Protein AF-A0ABD2HX78-F1 (afdb_monomer_lite)

Structure (mmCIF, N/CA/C/O backbone):
data_AF-A0ABD2HX78-F1
#
_entry.id   AF-A0ABD2HX78-F1
#
loop_
_atom_site.group_PDB
_atom_site.id
_atom_site.t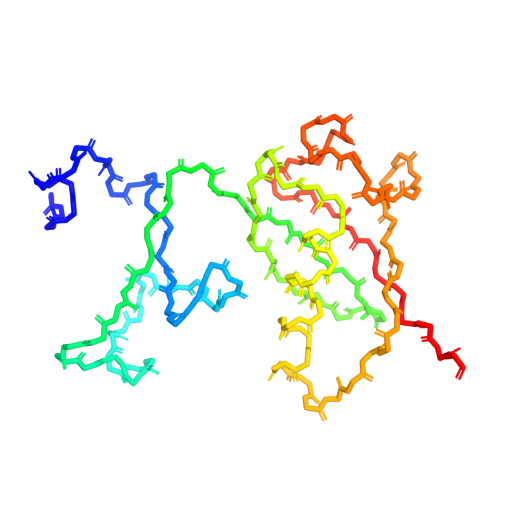ype_symbol
_atom_site.label_atom_id
_atom_site.label_alt_id
_atom_site.label_comp_id
_atom_site.label_asym_id
_atom_site.label_entity_id
_atom_site.label_seq_id
_atom_site.pdbx_PDB_ins_code
_atom_site.Cartn_x
_atom_site.Cartn_y
_atom_site.Cartn_z
_atom_site.occupancy
_atom_site.B_iso_or_equiv
_atom_site.auth_seq_id
_atom_site.auth_comp_id
_atom_site.auth_asym_id
_atom_site.auth_atom_id
_atom_site.pdbx_PDB_model_num
ATOM 1 N N . MET A 1 1 ? -21.894 -8.390 11.582 1.00 61.44 1 MET A N 1
ATOM 2 C CA . MET A 1 1 ? -21.147 -7.542 12.528 1.00 61.44 1 MET A CA 1
ATOM 3 C C . MET A 1 1 ? -19.885 -8.286 12.934 1.00 61.44 1 MET A C 1
ATOM 5 O O . MET A 1 1 ? -19.989 -9.446 13.327 1.00 61.44 1 MET A O 1
ATOM 9 N N . SER A 1 2 ? -18.708 -7.688 12.736 1.00 84.75 2 SER A N 1
ATOM 10 C CA . SER A 1 2 ? -17.423 -8.313 13.093 1.00 84.75 2 SER A CA 1
ATOM 11 C C . SER A 1 2 ? -17.051 -8.060 14.561 1.00 84.75 2 SER A C 1
ATOM 13 O O . SER A 1 2 ? -17.532 -7.113 15.176 1.00 84.75 2 SER A O 1
ATOM 15 N N . LYS A 1 3 ? -16.144 -8.874 15.125 1.00 89.25 3 LYS A N 1
ATOM 16 C CA . LYS A 1 3 ? -15.625 -8.680 16.499 1.00 89.25 3 LYS A CA 1
ATOM 17 C C . LYS A 1 3 ? -14.883 -7.349 16.679 1.00 89.25 3 LYS A C 1
ATOM 19 O O . LYS A 1 3 ? -14.772 -6.845 17.791 1.00 89.25 3 LYS A O 1
ATOM 24 N N . ILE A 1 4 ? -14.321 -6.818 15.594 1.00 89.31 4 ILE A N 1
ATOM 25 C CA . ILE A 1 4 ? -13.631 -5.526 15.587 1.00 89.31 4 ILE A CA 1
ATOM 26 C C . ILE A 1 4 ? -14.664 -4.400 15.588 1.00 89.31 4 ILE A C 1
ATOM 28 O O . ILE A 1 4 ? -14.538 -3.474 16.379 1.00 89.31 4 ILE A O 1
ATOM 32 N N . GLU A 1 5 ? -15.715 -4.515 14.777 1.00 90.56 5 GLU A N 1
ATOM 33 C CA . GLU A 1 5 ? -16.817 -3.549 14.727 1.00 90.56 5 GLU A CA 1
ATOM 34 C C . GLU A 1 5 ? -17.537 -3.441 16.078 1.00 90.56 5 GLU A C 1
ATOM 36 O O . GLU A 1 5 ? -17.744 -2.339 16.572 1.00 90.56 5 GLU A O 1
ATOM 41 N N . GLU A 1 6 ? -17.800 -4.570 16.742 1.00 91.31 6 GLU A N 1
ATOM 42 C CA . GLU A 1 6 ? -18.372 -4.599 18.097 1.00 91.31 6 GLU A CA 1
ATOM 43 C C . GLU A 1 6 ? -17.490 -3.875 19.130 1.00 91.31 6 GLU A C 1
ATOM 45 O O . GLU A 1 6 ? -17.993 -3.211 20.034 1.00 91.31 6 GLU A O 1
ATOM 50 N N . LYS A 1 7 ? -16.164 -3.994 19.003 1.00 91.12 7 LYS A N 1
ATOM 51 C CA . LYS A 1 7 ? -15.213 -3.485 19.998 1.00 91.12 7 LYS A CA 1
ATOM 52 C C . LYS A 1 7 ? -14.765 -2.045 19.751 1.00 91.12 7 LYS A C 1
ATOM 54 O O . LYS A 1 7 ? -14.470 -1.333 20.707 1.00 91.12 7 LYS A O 1
ATOM 59 N N . PHE A 1 8 ? -14.659 -1.641 18.490 1.00 86.56 8 PHE A N 1
ATOM 60 C CA . PHE A 1 8 ? -14.039 -0.379 18.081 1.00 86.56 8 PHE A CA 1
ATOM 61 C C . PHE A 1 8 ? -14.969 0.520 17.260 1.00 86.56 8 PHE A C 1
ATOM 63 O O . PHE A 1 8 ? -14.605 1.659 16.994 1.00 86.56 8 PHE A O 1
ATOM 70 N N . GLY A 1 9 ? -16.146 0.039 16.846 1.00 86.44 9 GLY A N 1
ATOM 71 C CA . GLY A 1 9 ? -17.106 0.822 16.060 1.00 86.44 9 GLY A CA 1
ATOM 72 C C . GLY A 1 9 ? -16.681 1.105 14.615 1.00 86.44 9 GLY A C 1
ATOM 73 O O . GLY A 1 9 ? -17.340 1.885 13.940 1.00 86.44 9 GLY A O 1
ATOM 74 N N . ILE A 1 10 ? -15.595 0.491 14.135 1.00 83.69 10 ILE A N 1
ATOM 75 C CA . ILE A 1 10 ? -15.143 0.598 12.741 1.00 83.69 10 ILE A CA 1
ATOM 76 C C . ILE A 1 10 ? -15.946 -0.410 11.926 1.00 83.69 10 ILE A C 1
ATOM 78 O O . ILE A 1 10 ? -15.908 -1.603 12.242 1.00 83.69 10 ILE A O 1
ATOM 82 N N . SER A 1 11 ? -16.662 0.030 10.892 1.00 85.31 11 SER A N 1
ATOM 83 C CA . SER A 1 11 ? -17.459 -0.891 10.079 1.00 85.31 11 SER A CA 1
ATOM 84 C C . SER A 1 11 ? -16.560 -1.923 9.393 1.00 85.31 11 SER A C 1
ATOM 86 O O . SER A 1 11 ? -15.405 -1.650 9.070 1.00 85.31 11 SER A O 1
ATOM 88 N N . SER A 1 12 ? -17.069 -3.133 9.162 1.00 85.06 12 SER A N 1
ATOM 89 C CA . SER A 1 12 ? -16.265 -4.197 8.539 1.00 85.06 12 SER A CA 1
ATOM 90 C C . SER A 1 12 ? -15.770 -3.839 7.123 1.00 85.06 12 SER A C 1
ATOM 92 O O . SER A 1 12 ? -14.789 -4.414 6.664 1.00 85.06 12 SER A O 1
ATOM 94 N N . GLU A 1 13 ? -16.421 -2.886 6.448 1.00 82.38 13 GLU A N 1
ATOM 95 C CA . GLU A 1 13 ? -16.057 -2.391 5.111 1.00 82.38 13 GLU A CA 1
ATOM 96 C C . GLU A 1 13 ? -14.905 -1.377 5.134 1.00 82.38 13 GLU A C 1
ATOM 98 O O . GLU A 1 13 ? -14.180 -1.244 4.152 1.00 82.38 13 GLU A O 1
ATOM 103 N N . GLU A 1 14 ? -14.714 -0.685 6.258 1.00 81.75 14 GLU A N 1
ATOM 104 C CA . GLU A 1 14 ? -13.637 0.290 6.448 1.00 81.75 14 GLU A CA 1
ATOM 105 C C . GLU A 1 14 ? -12.359 -0.367 6.987 1.00 81.75 14 GLU A C 1
ATOM 107 O O . GLU A 1 14 ? -11.302 0.249 6.987 1.00 81.75 14 GLU A O 1
ATOM 112 N N . GLN A 1 15 ? -12.418 -1.622 7.438 1.00 86.81 15 GLN A N 1
ATOM 113 C CA . GLN A 1 15 ? -11.289 -2.297 8.077 1.00 86.81 15 GLN A CA 1
ATOM 114 C C . GLN A 1 15 ? -10.277 -2.848 7.064 1.00 86.81 15 GLN A C 1
ATOM 116 O O . GLN A 1 15 ? -10.583 -3.733 6.266 1.00 86.81 15 GLN A O 1
ATOM 121 N N . THR A 1 16 ? -9.020 -2.435 7.204 1.00 85.88 16 THR A N 1
ATOM 122 C CA . THR A 1 16 ? -7.860 -3.092 6.585 1.00 85.88 16 THR A CA 1
ATOM 123 C C . THR A 1 16 ? -7.045 -3.802 7.664 1.00 85.88 16 THR A C 1
ATOM 125 O O . THR A 1 16 ? -6.624 -3.168 8.631 1.00 85.88 16 THR A O 1
ATOM 128 N N . LEU A 1 17 ? -6.832 -5.119 7.523 1.00 87.25 17 LEU A N 1
ATOM 129 C CA . LEU A 1 17 ? -6.131 -5.950 8.514 1.00 87.25 17 LEU A CA 1
ATOM 130 C C . LEU A 1 17 ? -4.744 -6.380 8.024 1.00 87.25 17 LEU A C 1
ATOM 132 O O . LEU A 1 17 ? -4.616 -6.807 6.880 1.00 87.25 17 LEU A O 1
ATOM 136 N N . ARG A 1 18 ? -3.720 -6.327 8.888 1.00 83.56 18 ARG A N 1
ATOM 137 C CA . ARG A 1 18 ? -2.325 -6.709 8.569 1.00 83.56 18 ARG A CA 1
ATOM 138 C C . ARG A 1 18 ? -1.656 -7.504 9.686 1.00 83.56 18 ARG A C 1
ATOM 140 O O . ARG A 1 18 ? -1.912 -7.269 10.866 1.00 83.56 18 ARG A O 1
ATOM 147 N N . GLN A 1 19 ? -0.750 -8.404 9.316 1.00 79.94 19 GLN A N 1
ATOM 148 C CA . GLN A 1 19 ? 0.037 -9.218 10.252 1.00 79.94 19 GLN A CA 1
ATOM 149 C C . GLN A 1 19 ? 1.392 -8.566 10.575 1.00 79.94 19 GLN A C 1
ATOM 151 O O . GLN A 1 19 ? 2.019 -8.009 9.695 1.00 79.94 19 GLN A O 1
ATOM 156 N N . ASN A 1 20 ? 1.914 -8.700 11.795 1.00 63.50 20 ASN A N 1
ATOM 157 C CA . ASN A 1 20 ? 3.306 -8.385 12.185 1.00 63.50 20 ASN A CA 1
ATOM 158 C C . ASN A 1 20 ? 3.772 -6.910 12.149 1.00 63.50 20 ASN A C 1
ATOM 160 O O . ASN A 1 20 ? 4.531 -6.545 13.043 1.00 63.50 20 ASN A O 1
ATOM 164 N N . ASN A 1 21 ? 3.352 -6.051 11.209 1.00 61.97 21 ASN A N 1
ATOM 165 C CA . ASN A 1 21 ? 3.605 -4.596 11.221 1.00 61.97 21 ASN A CA 1
ATOM 166 C C . ASN A 1 21 ? 2.663 -3.843 10.232 1.00 61.97 21 ASN A C 1
ATOM 168 O O . ASN A 1 21 ? 2.040 -4.482 9.379 1.00 61.97 21 ASN A O 1
ATOM 172 N N . PRO A 1 22 ? 2.551 -2.496 10.287 1.00 54.91 22 PRO A N 1
ATOM 173 C CA . PRO A 1 22 ? 1.757 -1.704 9.326 1.00 54.91 22 PRO A CA 1
ATOM 174 C C . PRO A 1 22 ? 2.251 -1.749 7.863 1.00 54.91 22 PRO A C 1
ATOM 176 O O . PRO A 1 22 ? 1.586 -1.233 6.966 1.00 54.91 22 PRO A O 1
ATOM 179 N N . TYR A 1 23 ? 3.400 -2.369 7.597 1.00 55.12 23 TYR A N 1
ATOM 180 C CA . TYR A 1 23 ? 4.007 -2.517 6.269 1.00 55.12 23 TYR A CA 1
ATOM 181 C C . TYR A 1 23 ? 3.791 -3.908 5.656 1.00 55.12 23 TYR A C 1
ATOM 183 O O . TYR A 1 23 ? 4.212 -4.164 4.531 1.00 55.12 23 TYR A O 1
ATOM 191 N N . ALA A 1 24 ? 3.123 -4.805 6.377 1.00 66.38 24 ALA A N 1
ATOM 192 C CA . ALA A 1 24 ? 2.957 -6.191 5.990 1.00 66.38 24 ALA A CA 1
ATOM 193 C C . ALA A 1 24 ? 1.744 -6.429 5.087 1.00 66.38 24 ALA A C 1
ATOM 195 O O . ALA A 1 24 ? 0.914 -5.547 4.849 1.00 66.38 24 ALA A O 1
ATOM 196 N N . ILE A 1 25 ? 1.640 -7.670 4.612 1.00 69.31 25 ILE A N 1
ATOM 197 C CA . ILE A 1 25 ? 0.571 -8.160 3.745 1.00 69.31 25 ILE A CA 1
ATOM 198 C C . ILE A 1 25 ? -0.793 -7.886 4.386 1.00 69.31 25 ILE A C 1
ATOM 200 O O . ILE A 1 25 ? -1.050 -8.263 5.532 1.00 69.31 25 ILE A O 1
ATOM 204 N N . VAL A 1 26 ? -1.671 -7.245 3.614 1.00 79.12 26 VAL A N 1
ATOM 205 C CA . VAL A 1 26 ? -3.081 -7.115 3.977 1.00 79.12 26 VAL A CA 1
ATOM 206 C C . VAL A 1 26 ? -3.749 -8.479 3.880 1.00 79.12 26 VAL A C 1
ATOM 208 O O . VAL A 1 26 ? -3.618 -9.181 2.874 1.00 79.12 26 VAL A O 1
ATOM 211 N N . LEU A 1 27 ? -4.463 -8.848 4.937 1.00 85.69 27 LEU A N 1
ATOM 212 C CA . LEU A 1 27 ? -5.193 -10.102 5.017 1.00 85.69 27 LE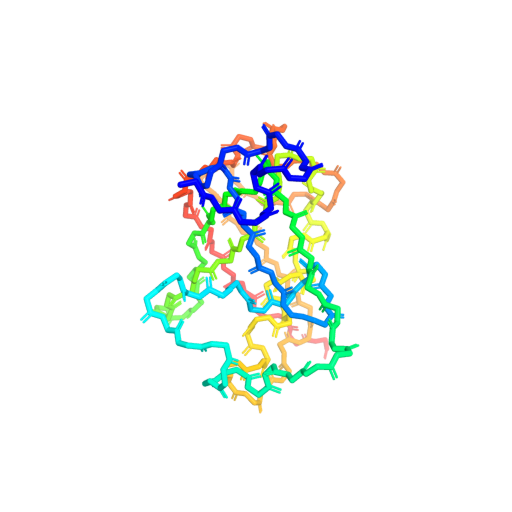U A CA 1
ATOM 213 C C . LEU A 1 27 ? -6.374 -10.061 4.046 1.00 85.69 27 LEU A C 1
ATOM 215 O O . LEU A 1 27 ? -7.198 -9.148 4.085 1.00 85.69 27 LEU A O 1
ATOM 219 N N . ASP A 1 28 ? -6.456 -11.058 3.168 1.00 83.50 28 ASP A N 1
ATOM 220 C CA . ASP A 1 28 ? -7.582 -11.223 2.256 1.00 83.50 28 ASP A CA 1
ATOM 221 C C . ASP A 1 28 ? -8.781 -11.720 3.072 1.00 83.50 28 ASP A C 1
ATOM 223 O O . ASP A 1 28 ? -8.691 -12.800 3.666 1.00 83.50 28 ASP A O 1
ATOM 227 N N . PRO A 1 29 ? -9.916 -10.997 3.088 1.00 84.94 29 PRO A N 1
ATOM 228 C CA . PRO A 1 29 ? -11.101 -11.407 3.841 1.00 84.94 29 PRO A CA 1
ATOM 229 C C . PRO A 1 29 ? -11.691 -12.746 3.368 1.00 84.94 29 PRO A C 1
ATOM 231 O O . PRO A 1 29 ? -12.543 -13.314 4.048 1.00 84.94 29 PRO A O 1
ATOM 234 N N . ARG A 1 30 ? -11.264 -13.262 2.205 1.00 86.88 30 ARG A N 1
ATOM 235 C CA . ARG A 1 30 ? -11.672 -14.571 1.672 1.00 86.88 30 ARG A CA 1
ATOM 236 C C . ARG A 1 30 ? -10.776 -15.727 2.118 1.00 86.88 30 ARG A C 1
ATOM 238 O O . ARG A 1 30 ? -11.137 -16.879 1.881 1.00 86.88 30 ARG A O 1
ATOM 245 N N . LYS A 1 31 ? -9.622 -15.443 2.722 1.00 88.38 31 LYS A N 1
ATOM 246 C CA . LYS A 1 31 ? -8.692 -16.456 3.231 1.00 88.38 31 LYS A CA 1
ATOM 247 C C . LYS A 1 31 ? -8.859 -16.646 4.729 1.00 88.38 31 LYS A C 1
ATOM 249 O O . LYS A 1 31 ? -9.374 -15.781 5.437 1.00 88.38 31 LYS A O 1
ATOM 254 N N . ARG A 1 32 ? -8.435 -17.807 5.216 1.00 89.38 32 ARG A N 1
ATOM 255 C CA . ARG A 1 32 ? -8.464 -18.107 6.644 1.00 89.38 32 ARG A CA 1
ATOM 256 C C . ARG A 1 32 ? -7.234 -17.513 7.326 1.00 89.38 32 ARG A C 1
ATOM 258 O O . ARG A 1 32 ? -6.191 -17.345 6.703 1.00 89.38 32 ARG A O 1
ATOM 265 N N . MET A 1 33 ? -7.341 -17.220 8.620 1.00 87.19 33 MET A N 1
ATOM 266 C CA . MET A 1 33 ? -6.221 -16.688 9.410 1.00 87.19 33 MET A CA 1
ATOM 267 C C . MET A 1 33 ? -5.038 -17.674 9.441 1.00 87.19 33 MET A C 1
ATOM 269 O O . MET A 1 33 ? -3.878 -17.267 9.402 1.00 87.19 33 MET A O 1
ATOM 273 N N . GLU A 1 34 ? -5.330 -18.975 9.445 1.00 88.38 34 GLU A N 1
ATOM 274 C CA . GLU A 1 34 ? -4.344 -20.056 9.434 1.00 88.38 34 GLU A CA 1
ATOM 275 C C . GLU A 1 34 ? -3.521 -20.099 8.139 1.00 88.38 34 GLU A C 1
ATOM 277 O O . GLU A 1 34 ? -2.349 -20.468 8.189 1.00 88.38 34 GLU A O 1
ATOM 282 N N . ASP A 1 35 ? -4.083 -19.654 7.007 1.00 85.94 35 ASP A N 1
ATOM 283 C CA . ASP A 1 35 ? -3.370 -19.573 5.719 1.00 85.94 35 ASP A CA 1
ATOM 284 C C . ASP A 1 35 ? -2.221 -18.548 5.765 1.00 85.94 35 ASP A C 1
ATOM 286 O O . ASP A 1 35 ? -1.301 -18.593 4.951 1.00 85.94 35 ASP A O 1
ATOM 290 N N . TYR A 1 36 ? -2.268 -17.635 6.739 1.00 82.44 36 TYR A N 1
ATOM 291 C CA . TYR A 1 36 ? -1.230 -16.651 7.045 1.00 82.44 36 TYR A CA 1
ATOM 292 C C . TYR A 1 36 ? -0.367 -17.055 8.254 1.00 82.44 36 TYR A C 1
ATOM 294 O O . TYR A 1 36 ? 0.437 -16.266 8.750 1.00 82.44 36 TYR A O 1
ATOM 302 N N . GLY A 1 37 ? -0.551 -18.268 8.788 1.00 86.62 37 GLY A N 1
ATOM 303 C CA . GLY A 1 37 ? 0.136 -18.726 9.996 1.00 86.62 37 GLY A CA 1
ATOM 304 C C . GLY A 1 37 ? -0.256 -17.957 11.263 1.00 86.62 37 GLY A C 1
ATOM 305 O O . GLY A 1 37 ? 0.473 -17.997 12.254 1.00 86.62 37 GLY A O 1
ATOM 306 N N . ILE A 1 38 ? -1.390 -17.246 11.259 1.00 87.06 38 ILE A N 1
ATOM 307 C CA . ILE A 1 38 ? -1.852 -16.474 12.415 1.00 87.06 38 ILE A CA 1
ATOM 308 C C . ILE A 1 38 ? -2.416 -17.436 13.461 1.00 87.06 38 ILE A C 1
ATOM 310 O O . ILE A 1 38 ? -3.349 -18.197 13.211 1.00 87.06 38 ILE A O 1
ATOM 314 N N . GLN A 1 39 ? -1.860 -17.365 14.667 1.00 89.38 39 GLN A N 1
ATOM 315 C CA . GLN A 1 39 ? -2.246 -18.188 15.815 1.00 89.38 39 GLN A CA 1
ATOM 316 C C . GLN A 1 39 ? -2.560 -17.321 17.037 1.00 89.38 39 GLN A C 1
ATOM 318 O O . GLN A 1 39 ? -2.241 -16.130 17.075 1.00 89.38 39 GLN A O 1
ATOM 323 N N . LYS A 1 40 ? -3.151 -17.925 18.075 1.00 90.06 40 LYS A N 1
ATOM 324 C CA . LYS A 1 40 ? -3.425 -17.251 19.353 1.00 90.06 40 LYS A CA 1
ATOM 325 C C . LYS A 1 40 ? -2.166 -16.542 19.875 1.00 90.06 40 LYS A C 1
ATOM 327 O O . LYS A 1 40 ? -1.115 -17.158 19.991 1.00 90.06 40 LYS A O 1
ATOM 332 N N . GLY A 1 41 ? -2.307 -15.263 20.222 1.00 87.19 41 GLY A N 1
ATOM 333 C CA . GLY A 1 41 ? -1.210 -14.420 20.710 1.00 87.19 41 GLY A CA 1
ATOM 334 C C . GLY A 1 41 ? -0.553 -13.542 19.641 1.00 87.19 41 GLY A C 1
ATOM 335 O O . GLY A 1 41 ? 0.197 -12.645 20.005 1.00 87.19 41 GLY A O 1
ATOM 336 N N . HIS A 1 42 ? -0.861 -13.737 18.353 1.00 85.62 42 HIS A N 1
ATOM 337 C CA . HIS A 1 42 ? -0.410 -12.823 17.302 1.00 85.62 42 HIS A CA 1
ATOM 338 C C . HIS A 1 42 ? -1.121 -11.467 17.369 1.00 85.62 42 HIS A C 1
ATOM 340 O O . HIS A 1 42 ? -2.319 -11.384 17.654 1.00 85.62 42 HIS A O 1
ATOM 346 N N . THR A 1 43 ? -0.376 -10.416 17.028 1.00 85.56 43 THR A N 1
ATOM 347 C CA . THR A 1 43 ? -0.894 -9.054 16.874 1.00 85.56 43 THR A CA 1
ATOM 348 C C . THR A 1 43 ? -1.321 -8.817 15.430 1.00 85.56 43 THR A C 1
ATOM 350 O O . THR A 1 43 ? -0.531 -9.014 14.505 1.00 85.56 43 THR A O 1
ATOM 353 N N . ILE A 1 44 ? -2.561 -8.354 15.255 1.00 86.31 44 ILE A N 1
ATOM 354 C CA . ILE A 1 44 ? -3.107 -7.894 13.976 1.00 86.31 44 ILE A CA 1
ATOM 355 C C . ILE A 1 44 ? -3.341 -6.392 14.069 1.00 86.31 44 ILE A C 1
ATOM 357 O O . ILE A 1 44 ? -3.953 -5.909 15.022 1.00 86.31 44 ILE A O 1
ATOM 361 N N . TYR A 1 45 ? -2.848 -5.667 13.074 1.00 83.50 45 TYR A N 1
ATOM 362 C CA . TYR A 1 45 ? -3.056 -4.233 12.939 1.00 83.50 45 TYR A CA 1
ATOM 363 C C . TYR A 1 45 ? -4.334 -3.984 12.147 1.00 83.50 45 TYR A C 1
ATOM 365 O O . TYR A 1 45 ? -4.563 -4.646 11.136 1.00 83.50 45 TYR A O 1
ATOM 373 N N . VAL A 1 46 ? -5.147 -3.035 12.613 1.00 84.81 46 VAL A N 1
ATOM 374 C CA . VAL A 1 46 ? -6.354 -2.564 11.930 1.00 84.81 46 VAL A CA 1
ATOM 375 C C . VAL A 1 46 ? -6.197 -1.084 11.590 1.00 84.81 46 VAL A C 1
ATOM 377 O O . VAL A 1 46 ? -5.776 -0.301 12.440 1.00 84.81 46 VAL A O 1
ATOM 380 N N . SER A 1 47 ? -6.531 -0.711 10.359 1.00 82.81 47 SER A N 1
ATOM 381 C CA . SER A 1 47 ? -6.676 0.681 9.914 1.00 82.81 47 SER A CA 1
ATOM 382 C C . SER A 1 47 ? -8.062 0.886 9.294 1.00 82.81 47 SER A C 1
ATOM 384 O O . SER A 1 47 ? -8.654 -0.069 8.789 1.00 82.81 47 SER A O 1
ATOM 386 N N . SER A 1 48 ? -8.558 2.127 9.357 1.00 82.31 48 SER A N 1
ATOM 387 C CA . SER A 1 48 ? -9.799 2.589 8.725 1.00 82.31 48 SER A CA 1
ATOM 388 C C . SER A 1 48 ? -9.593 3.599 7.585 1.00 82.31 48 SER A C 1
ATOM 390 O O . SER A 1 48 ? -10.564 4.101 7.028 1.00 82.31 48 SER A O 1
ATOM 392 N N . ASP A 1 49 ? -8.346 3.964 7.274 1.00 82.50 49 ASP A N 1
ATOM 393 C CA . ASP A 1 49 ? -7.993 5.063 6.359 1.00 82.50 49 ASP A CA 1
ATOM 394 C C . ASP A 1 49 ? -7.049 4.639 5.220 1.00 82.50 49 ASP A C 1
ATOM 396 O O . ASP A 1 49 ? -6.604 5.470 4.420 1.00 82.50 49 ASP A O 1
ATOM 400 N N . GLU A 1 50 ? -6.738 3.346 5.144 1.00 86.62 50 GLU A N 1
ATOM 401 C CA . GLU A 1 50 ? -5.867 2.789 4.120 1.00 86.62 50 GLU A CA 1
ATOM 402 C C . GLU A 1 50 ? -6.613 2.481 2.815 1.00 86.62 50 GLU A C 1
ATOM 404 O O . GLU A 1 50 ? -7.746 2.007 2.783 1.00 86.62 50 GLU A O 1
ATOM 409 N N . PHE A 1 51 ? -5.929 2.722 1.703 1.00 86.56 51 PHE A N 1
ATOM 410 C CA . PHE A 1 51 ? -6.362 2.393 0.353 1.00 86.56 51 PHE A CA 1
ATOM 411 C C . PHE A 1 51 ? -5.210 1.760 -0.421 1.00 86.56 51 PHE A C 1
ATOM 413 O O . PHE A 1 51 ? -4.049 1.889 -0.038 1.00 86.56 51 PHE A O 1
ATOM 420 N N . TYR A 1 52 ? -5.492 1.089 -1.536 1.00 88.94 52 TYR A N 1
ATOM 421 C CA . TYR A 1 52 ? -4.428 0.498 -2.344 1.00 88.94 52 TYR A CA 1
ATOM 422 C C . TYR A 1 52 ? -4.020 1.412 -3.499 1.00 88.94 52 TYR A C 1
ATOM 424 O O . TYR A 1 52 ? -4.842 2.087 -4.118 1.00 88.94 52 TYR A O 1
ATOM 432 N N . ILE A 1 53 ? -2.741 1.372 -3.844 1.00 92.75 53 ILE A N 1
ATOM 433 C CA . ILE A 1 53 ? -2.195 1.851 -5.112 1.00 92.75 53 ILE A CA 1
ATOM 434 C C . ILE A 1 53 ? -1.691 0.658 -5.921 1.00 92.75 53 ILE A C 1
ATOM 436 O O . ILE A 1 53 ? -1.342 -0.387 -5.368 1.00 92.75 53 ILE A O 1
ATOM 440 N N . THR A 1 54 ? -1.680 0.799 -7.243 1.00 92.62 54 THR A N 1
ATOM 441 C CA . THR A 1 54 ? -1.077 -0.184 -8.148 1.00 92.62 54 THR A CA 1
ATOM 442 C C . THR A 1 54 ? 0.318 0.288 -8.506 1.00 92.62 54 THR A C 1
ATOM 444 O O . THR A 1 54 ? 0.483 1.379 -9.048 1.00 92.62 54 THR A O 1
ATOM 447 N N . VAL A 1 55 ? 1.312 -0.536 -8.206 1.00 92.31 55 VAL A N 1
ATOM 448 C CA . VAL A 1 55 ? 2.715 -0.264 -8.485 1.00 92.31 55 VAL A CA 1
ATOM 449 C C . VAL A 1 55 ? 3.157 -1.146 -9.641 1.00 92.31 55 VAL A C 1
ATOM 451 O O . VAL A 1 55 ? 2.952 -2.356 -9.608 1.00 92.31 55 VAL A O 1
ATOM 454 N N . ASN A 1 56 ? 3.734 -0.531 -10.667 1.00 90.81 56 ASN A N 1
ATOM 455 C CA . ASN A 1 56 ? 4.306 -1.213 -11.819 1.00 90.81 56 ASN A CA 1
ATOM 456 C C . ASN A 1 56 ? 5.828 -1.167 -11.751 1.00 90.81 56 ASN A C 1
ATOM 458 O O . ASN A 1 56 ? 6.409 -0.083 -11.678 1.00 90.81 56 ASN A O 1
ATOM 462 N N . HIS A 1 57 ? 6.455 -2.334 -11.839 1.00 87.50 57 HIS A N 1
ATOM 463 C CA . HIS A 1 57 ? 7.889 -2.485 -12.022 1.00 87.50 57 HIS A CA 1
ATOM 464 C C . HIS A 1 57 ? 8.156 -3.467 -13.163 1.00 87.50 57 HIS A C 1
ATOM 466 O O . HIS A 1 57 ? 7.806 -4.634 -13.058 1.00 87.50 57 HIS A O 1
ATOM 472 N N . ASN A 1 58 ? 8.783 -3.018 -14.254 1.00 84.81 58 ASN A N 1
ATOM 473 C CA . ASN A 1 58 ? 9.108 -3.864 -15.414 1.00 84.81 58 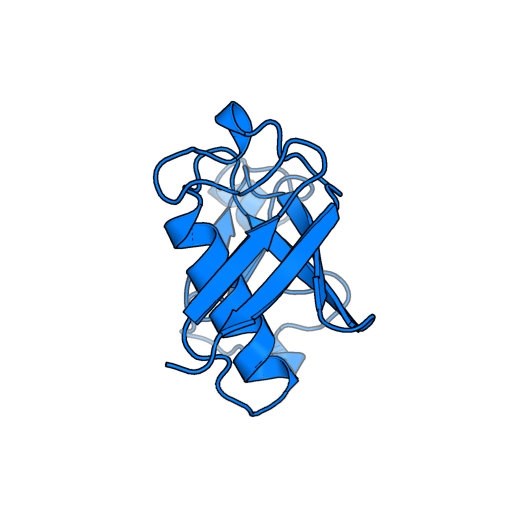ASN A CA 1
ATOM 474 C C . ASN A 1 58 ? 7.921 -4.676 -15.977 1.00 84.81 58 ASN A C 1
ATOM 476 O O . ASN A 1 58 ? 8.113 -5.779 -16.482 1.00 84.81 58 ASN A O 1
ATOM 480 N N . ASN A 1 59 ? 6.713 -4.101 -15.947 1.00 83.12 59 ASN A N 1
ATOM 481 C CA . ASN A 1 59 ? 5.430 -4.722 -16.315 1.00 83.12 59 ASN A CA 1
ATOM 482 C C . ASN A 1 59 ? 4.840 -5.692 -15.283 1.00 83.12 59 ASN A C 1
ATOM 484 O O . ASN A 1 59 ? 3.708 -6.140 -15.474 1.00 83.12 59 ASN A O 1
ATOM 488 N N . ASP A 1 60 ? 5.527 -5.941 -14.169 1.00 84.69 60 ASP A N 1
ATOM 489 C CA . ASP A 1 60 ? 4.950 -6.641 -13.028 1.00 84.69 60 ASP A CA 1
ATOM 490 C C . ASP A 1 60 ? 4.137 -5.662 -12.182 1.00 84.69 60 ASP A C 1
ATOM 492 O O . ASP A 1 60 ? 4.611 -4.590 -11.791 1.00 84.69 60 ASP A O 1
ATOM 496 N N . LEU A 1 61 ? 2.884 -6.028 -11.910 1.00 86.56 61 LEU A N 1
ATOM 497 C CA . LEU A 1 61 ? 1.959 -5.216 -11.129 1.00 86.56 61 LEU A CA 1
ATOM 498 C C . LEU A 1 61 ? 1.815 -5.784 -9.721 1.00 8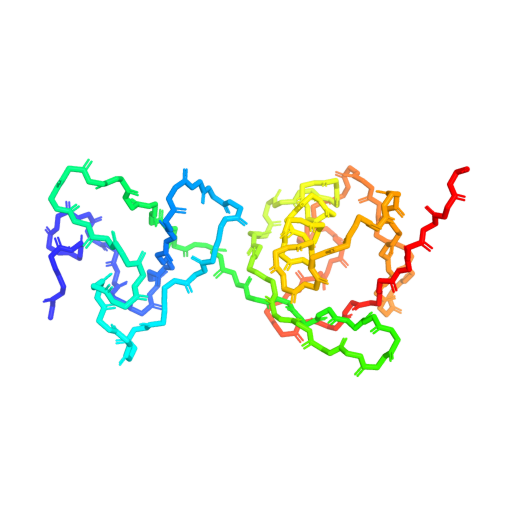6.56 61 LEU A C 1
ATOM 500 O O . LEU A 1 61 ? 1.422 -6.938 -9.549 1.00 86.56 61 LEU A O 1
ATOM 504 N N . CYS A 1 62 ? 2.029 -4.948 -8.711 1.00 84.62 62 CYS A N 1
ATOM 505 C CA . CYS A 1 62 ? 1.699 -5.273 -7.330 1.00 84.62 62 CYS A CA 1
ATOM 506 C C . CYS A 1 62 ? 0.762 -4.224 -6.725 1.00 84.62 62 CYS A C 1
ATOM 508 O O . CYS A 1 62 ? 0.741 -3.056 -7.117 1.00 84.62 62 CYS A O 1
ATOM 510 N N . ARG A 1 63 ? -0.072 -4.657 -5.777 1.00 88.06 63 ARG A N 1
ATOM 511 C CA . ARG A 1 63 ? -0.925 -3.754 -5.001 1.00 88.06 63 ARG A CA 1
ATOM 512 C C . ARG A 1 63 ? -0.254 -3.474 -3.674 1.00 88.06 63 ARG A C 1
ATOM 514 O O . ARG A 1 63 ? 0.107 -4.411 -2.965 1.00 88.06 63 ARG A O 1
ATOM 521 N N . VAL A 1 64 ? -0.138 -2.198 -3.336 1.00 88.06 64 VAL A N 1
ATOM 522 C CA . VAL A 1 64 ? 0.434 -1.756 -2.065 1.00 88.06 64 VAL A CA 1
ATOM 523 C C . VAL A 1 64 ? -0.566 -0.859 -1.366 1.00 88.06 64 VAL A C 1
ATOM 525 O O . VAL A 1 64 ? -1.118 0.057 -1.965 1.00 88.06 64 VAL A O 1
ATOM 528 N N . TRP A 1 65 ? -0.826 -1.162 -0.103 1.00 87.12 65 TRP A N 1
ATOM 529 C CA . TRP A 1 65 ? -1.781 -0.438 0.723 1.00 87.12 65 TRP A CA 1
ATOM 530 C C . TRP A 1 65 ? -1.085 0.694 1.476 1.00 87.12 65 TRP A C 1
ATOM 532 O O . TRP A 1 65 ? -0.060 0.459 2.121 1.00 87.12 65 TRP A O 1
ATOM 542 N N . VAL A 1 66 ? -1.648 1.895 1.397 1.00 89.31 66 VAL A N 1
ATOM 543 C CA . VAL A 1 66 ? -1.104 3.161 1.904 1.00 89.31 66 VAL A CA 1
ATOM 544 C C . VAL A 1 66 ? -2.212 3.991 2.560 1.00 89.31 66 VAL A C 1
ATOM 546 O O . VAL A 1 66 ? -3.385 3.796 2.260 1.00 89.31 66 VAL A O 1
ATOM 549 N N . SER A 1 67 ? -1.853 4.940 3.421 1.00 90.69 67 SER A N 1
ATOM 550 C CA . SER A 1 67 ? -2.758 5.968 3.955 1.00 90.69 67 SER A CA 1
ATOM 551 C C . SER A 1 67 ? -2.605 7.277 3.177 1.00 90.69 67 SER A C 1
ATOM 553 O O . SER A 1 67 ? -1.556 7.581 2.607 1.00 90.69 67 SER A O 1
ATOM 555 N N . SER A 1 68 ? -3.648 8.108 3.202 1.00 90.31 68 SER A N 1
ATOM 556 C CA . SER A 1 68 ? -3.609 9.479 2.670 1.00 90.31 68 SER A CA 1
ATOM 557 C C . SER A 1 68 ? -2.537 10.358 3.333 1.00 90.31 68 SER A C 1
ATOM 559 O O . SER A 1 68 ? -2.057 11.318 2.721 1.00 90.31 68 SER A O 1
ATOM 561 N N . THR A 1 69 ? -2.150 10.006 4.561 1.00 90.81 69 THR A N 1
ATOM 562 C CA . THR A 1 69 ? -1.144 10.704 5.368 1.00 90.81 69 THR A CA 1
ATOM 563 C C . THR A 1 69 ? 0.265 10.140 5.209 1.00 90.81 69 THR A C 1
ATOM 565 O O . THR A 1 69 ? 1.217 10.810 5.610 1.00 90.81 69 THR A O 1
ATOM 568 N N . ASP A 1 70 ? 0.420 8.968 4.579 1.00 91.62 70 ASP A N 1
ATOM 569 C CA . ASP A 1 70 ? 1.741 8.406 4.311 1.00 91.62 70 ASP A CA 1
ATOM 570 C C . ASP A 1 70 ? 2.543 9.368 3.435 1.00 91.62 70 ASP A C 1
ATOM 572 O O . ASP A 1 70 ? 2.061 9.866 2.411 1.00 91.62 70 ASP A O 1
ATOM 576 N N . THR A 1 71 ? 3.788 9.607 3.827 1.00 94.00 71 THR A N 1
ATOM 577 C CA . THR A 1 71 ? 4.755 10.358 3.030 1.00 94.00 71 THR A CA 1
ATOM 578 C C . THR A 1 71 ? 5.365 9.472 1.945 1.00 94.00 71 THR A C 1
ATOM 580 O O . THR A 1 71 ? 5.339 8.241 2.032 1.00 94.00 71 THR A O 1
ATOM 583 N N . GLY A 1 72 ? 5.942 10.078 0.905 1.00 92.81 72 GLY A N 1
ATOM 584 C CA . GLY A 1 72 ? 6.594 9.329 -0.172 1.00 92.81 72 GLY A CA 1
ATOM 585 C C . GLY A 1 72 ? 7.681 8.370 0.317 1.00 92.81 72 GLY A C 1
ATOM 586 O O . GLY A 1 72 ? 7.782 7.268 -0.219 1.00 92.81 72 GLY A O 1
ATOM 587 N N . ILE A 1 73 ? 8.433 8.734 1.362 1.00 92.19 73 ILE A N 1
ATOM 588 C CA . ILE A 1 73 ? 9.443 7.846 1.957 1.00 92.19 73 ILE A CA 1
ATOM 589 C C . ILE A 1 73 ? 8.809 6.598 2.591 1.00 92.19 73 ILE A C 1
ATOM 591 O O . ILE A 1 73 ? 9.240 5.487 2.294 1.00 92.19 73 ILE A O 1
ATOM 595 N N . ILE A 1 74 ? 7.720 6.756 3.352 1.00 91.38 74 ILE A N 1
ATOM 596 C CA . ILE A 1 74 ? 6.987 5.631 3.959 1.00 91.38 74 ILE A CA 1
ATOM 597 C C . ILE A 1 74 ? 6.421 4.715 2.868 1.00 91.38 74 ILE A C 1
ATOM 599 O O . ILE A 1 74 ? 6.494 3.489 2.963 1.00 91.38 74 ILE A O 1
ATOM 603 N N . VAL A 1 75 ? 5.876 5.290 1.793 1.00 91.75 75 VAL A N 1
ATOM 604 C CA . VAL A 1 75 ? 5.341 4.496 0.679 1.00 91.75 75 VAL A CA 1
ATOM 605 C C . VAL A 1 75 ? 6.447 3.744 -0.062 1.00 91.75 75 VAL A C 1
ATOM 607 O O . VAL A 1 75 ? 6.247 2.584 -0.417 1.00 91.75 75 VAL A O 1
ATOM 610 N N . LYS A 1 76 ? 7.629 4.340 -0.254 1.00 90.75 76 LYS A N 1
ATOM 611 C CA . LYS A 1 76 ? 8.791 3.634 -0.820 1.00 90.75 76 LYS A CA 1
ATOM 612 C C . LYS A 1 76 ? 9.201 2.439 0.038 1.00 90.75 76 LYS A C 1
ATOM 614 O O . LYS A 1 76 ? 9.435 1.370 -0.515 1.00 90.75 76 LYS A O 1
ATOM 619 N N . GLU A 1 77 ? 9.229 2.588 1.361 1.00 88.56 77 GLU A N 1
ATOM 620 C CA . GLU A 1 77 ? 9.523 1.487 2.290 1.00 88.56 77 GLU A CA 1
ATOM 621 C C . GLU A 1 77 ? 8.471 0.370 2.209 1.00 88.56 77 GLU A C 1
ATOM 623 O O . GLU A 1 77 ? 8.828 -0.804 2.095 1.00 88.56 77 GLU A O 1
ATOM 628 N N . LYS A 1 78 ? 7.176 0.725 2.168 1.00 87.38 78 LYS A N 1
ATOM 629 C CA . LYS A 1 78 ? 6.064 -0.225 1.963 1.00 87.38 78 LYS A CA 1
ATOM 630 C C . LYS A 1 78 ? 6.215 -1.015 0.663 1.00 87.38 78 LYS A C 1
ATOM 632 O O . LYS A 1 78 ? 6.042 -2.233 0.647 1.00 87.38 78 LYS A O 1
ATOM 637 N N . ILE A 1 79 ? 6.542 -0.326 -0.429 1.00 88.25 79 ILE A N 1
ATOM 638 C CA . ILE A 1 79 ? 6.744 -0.945 -1.742 1.00 88.25 79 ILE A CA 1
ATOM 639 C C . ILE A 1 79 ? 7.979 -1.846 -1.730 1.00 88.25 79 ILE A C 1
ATOM 641 O O . ILE A 1 79 ? 7.903 -2.963 -2.240 1.00 88.25 79 ILE A O 1
ATOM 645 N N . LYS A 1 80 ? 9.081 -1.401 -1.115 1.00 85.81 80 LYS A N 1
ATOM 646 C CA . LYS A 1 80 ? 10.308 -2.193 -0.979 1.00 85.81 80 LYS A CA 1
ATOM 647 C C . LYS A 1 80 ? 10.033 -3.512 -0.265 1.00 85.81 80 LYS A C 1
ATOM 649 O O . LYS A 1 80 ? 10.307 -4.569 -0.825 1.00 85.81 80 LYS A O 1
ATOM 654 N N . ALA A 1 81 ? 9.403 -3.448 0.907 1.00 81.62 81 ALA A N 1
ATOM 655 C CA . ALA A 1 81 ? 9.068 -4.629 1.695 1.00 81.62 81 ALA A CA 1
ATOM 656 C C . ALA A 1 81 ? 8.153 -5.598 0.925 1.00 81.62 81 ALA A C 1
ATOM 658 O O . ALA A 1 81 ? 8.385 -6.807 0.923 1.00 81.62 81 ALA A O 1
ATOM 659 N N . ALA A 1 82 ? 7.137 -5.076 0.227 1.00 80.25 82 ALA A N 1
ATOM 660 C CA . ALA A 1 82 ? 6.245 -5.897 -0.589 1.00 80.25 82 ALA A CA 1
ATOM 661 C C . ALA A 1 82 ? 6.974 -6.555 -1.775 1.00 80.25 82 ALA A C 1
ATOM 663 O O . ALA A 1 82 ? 6.725 -7.721 -2.084 1.00 80.25 82 ALA A O 1
ATOM 664 N N . PHE A 1 83 ? 7.875 -5.823 -2.435 1.00 80.06 83 PHE A N 1
ATOM 665 C CA . PHE A 1 83 ? 8.627 -6.311 -3.588 1.00 80.06 83 PHE A CA 1
ATOM 666 C C . PHE A 1 83 ? 9.645 -7.388 -3.203 1.00 80.06 83 PHE A C 1
ATOM 668 O O . PHE A 1 83 ? 9.684 -8.438 -3.846 1.00 80.06 83 PHE A O 1
ATOM 675 N N . GLU A 1 84 ? 10.430 -7.152 -2.151 1.00 80.12 84 GLU A N 1
ATOM 676 C CA . GLU A 1 84 ? 11.438 -8.092 -1.646 1.00 80.12 84 GLU A CA 1
ATOM 677 C C . GLU A 1 84 ? 10.795 -9.393 -1.179 1.00 80.12 84 GLU A C 1
ATOM 679 O O . GLU A 1 84 ? 11.277 -10.472 -1.516 1.00 80.12 84 GLU A O 1
ATOM 684 N N . HIS A 1 85 ? 9.654 -9.300 -0.491 1.00 73.56 85 HIS A N 1
ATOM 685 C CA . HIS A 1 85 ? 8.904 -10.476 -0.070 1.00 73.56 85 HIS A CA 1
ATOM 686 C C . HIS A 1 85 ? 8.369 -11.295 -1.253 1.00 73.56 85 HIS A C 1
ATOM 688 O O . HIS A 1 85 ? 8.361 -12.521 -1.201 1.00 73.56 85 HIS A O 1
ATOM 694 N N . ALA A 1 86 ? 7.917 -10.633 -2.323 1.00 72.81 86 ALA A N 1
ATOM 695 C CA . ALA A 1 86 ? 7.359 -11.314 -3.488 1.00 72.81 86 ALA A CA 1
ATOM 696 C C . ALA A 1 86 ? 8.425 -11.923 -4.416 1.00 72.81 86 ALA A C 1
ATOM 698 O O . ALA A 1 86 ? 8.143 -12.914 -5.086 1.00 72.81 86 ALA A O 1
ATOM 699 N N . ASN A 1 87 ? 9.622 -11.329 -4.485 1.00 71.19 87 ASN A N 1
ATOM 700 C CA . ASN A 1 87 ? 10.628 -11.671 -5.497 1.00 71.19 87 ASN A CA 1
ATOM 701 C C . ASN A 1 87 ? 11.913 -12.294 -4.942 1.00 71.19 87 ASN A C 1
ATOM 703 O O . ASN A 1 87 ? 12.732 -12.737 -5.746 1.00 71.19 87 ASN A O 1
ATOM 707 N N . ASP A 1 88 ? 12.102 -12.310 -3.619 1.00 71.31 88 ASP A N 1
ATOM 708 C CA . ASP A 1 88 ? 13.326 -12.777 -2.949 1.00 71.31 88 ASP A CA 1
ATOM 709 C C . ASP A 1 88 ? 14.599 -12.061 -3.462 1.00 71.31 88 ASP A C 1
ATOM 711 O O . ASP A 1 88 ? 15.641 -12.665 -3.722 1.00 71.31 88 ASP A O 1
ATOM 715 N N . ARG A 1 89 ? 14.490 -10.747 -3.720 1.00 71.12 89 ARG A N 1
ATOM 716 C CA . ARG A 1 89 ? 15.560 -9.902 -4.289 1.00 71.12 89 ARG A CA 1
ATOM 717 C C . ARG A 1 89 ? 15.505 -8.479 -3.735 1.00 71.12 89 ARG A C 1
ATOM 719 O O . ARG A 1 89 ? 14.442 -7.867 -3.779 1.00 71.12 89 ARG A O 1
ATOM 726 N N . ASP A 1 90 ? 16.656 -7.936 -3.328 1.00 77.94 90 ASP A N 1
ATOM 727 C CA . ASP A 1 90 ? 16.813 -6.531 -2.910 1.00 77.94 90 ASP A CA 1
ATOM 728 C C . ASP A 1 90 ? 16.786 -5.587 -4.125 1.00 77.94 90 ASP A C 1
ATOM 730 O O . ASP A 1 90 ? 17.449 -5.813 -5.143 1.00 77.94 90 ASP A O 1
ATOM 734 N N . CYS A 1 91 ? 15.997 -4.521 -4.009 1.00 74.00 91 CYS A N 1
ATOM 735 C CA . CYS A 1 91 ? 15.820 -3.481 -5.027 1.00 74.00 91 CYS A CA 1
ATOM 736 C C . CYS A 1 91 ? 16.691 -2.233 -4.756 1.00 74.00 91 CYS A C 1
ATOM 738 O O . CYS A 1 91 ? 16.667 -1.284 -5.537 1.00 74.00 91 CYS A O 1
ATOM 740 N N . GLY A 1 92 ? 17.492 -2.219 -3.683 1.00 82.62 92 GLY A N 1
ATOM 741 C CA . GLY A 1 92 ? 18.365 -1.103 -3.330 1.00 82.62 92 GLY A CA 1
ATOM 742 C C . GLY A 1 92 ? 17.558 0.154 -3.005 1.00 82.62 92 GLY A C 1
ATOM 743 O O . GLY A 1 92 ? 16.735 0.147 -2.081 1.00 82.62 92 GLY A O 1
ATOM 744 N N . THR A 1 93 ? 17.798 1.231 -3.758 1.00 83.75 93 THR A N 1
ATOM 745 C CA . THR A 1 93 ? 17.042 2.487 -3.659 1.00 83.75 93 THR A CA 1
ATOM 746 C C . THR A 1 93 ? 15.880 2.492 -4.647 1.00 83.75 93 THR A C 1
ATOM 748 O O . THR A 1 93 ? 16.052 2.189 -5.827 1.00 83.75 93 THR A O 1
ATOM 751 N N . ILE A 1 94 ? 14.698 2.897 -4.175 1.00 89.31 94 ILE A N 1
ATOM 752 C CA . ILE A 1 94 ? 13.486 2.980 -4.993 1.00 89.31 94 ILE A CA 1
ATOM 753 C C . ILE A 1 94 ? 13.183 4.427 -5.377 1.00 89.31 94 ILE A C 1
ATOM 755 O O . ILE A 1 94 ? 13.069 5.310 -4.521 1.00 89.31 94 ILE A O 1
ATOM 759 N N . MET A 1 95 ? 12.942 4.650 -6.668 1.00 90.44 95 MET A N 1
ATOM 760 C CA . MET A 1 95 ? 12.276 5.852 -7.161 1.00 90.44 95 MET A CA 1
ATOM 761 C C . MET A 1 95 ? 10.849 5.535 -7.595 1.00 90.44 95 MET A C 1
ATOM 763 O O . MET A 1 95 ? 10.589 4.504 -8.214 1.00 90.44 95 MET A O 1
ATOM 767 N N . LEU A 1 96 ? 9.930 6.452 -7.292 1.00 92.25 96 LEU A N 1
ATOM 768 C CA . LEU A 1 96 ? 8.523 6.338 -7.657 1.00 92.25 96 LEU A CA 1
ATOM 769 C C . LEU A 1 96 ? 8.118 7.511 -8.549 1.00 92.25 96 LEU A C 1
ATOM 771 O O . LEU A 1 96 ? 8.450 8.665 -8.263 1.00 92.25 96 LEU A O 1
ATOM 775 N N . LYS A 1 97 ? 7.364 7.220 -9.606 1.00 92.31 97 LYS A N 1
ATOM 776 C CA . LYS A 1 97 ? 6.781 8.207 -10.522 1.00 92.31 97 LYS A CA 1
ATOM 777 C C . LYS A 1 97 ? 5.278 7.981 -10.626 1.00 92.31 97 LYS A C 1
ATOM 779 O O . LYS A 1 97 ? 4.824 6.855 -10.792 1.00 92.31 97 LYS A O 1
ATOM 784 N N . CYS A 1 98 ? 4.494 9.046 -10.563 1.00 87.44 98 CYS A N 1
ATOM 785 C CA . CYS A 1 98 ? 3.064 9.030 -10.857 1.00 87.44 98 CYS A CA 1
ATOM 786 C C . CYS A 1 98 ? 2.774 9.924 -12.073 1.00 87.44 98 CYS A C 1
ATOM 788 O O . CYS A 1 98 ? 3.672 10.562 -12.623 1.00 87.44 98 CYS A O 1
ATOM 790 N N . ALA A 1 99 ? 1.510 10.013 -12.493 1.00 78.62 99 ALA A N 1
ATOM 791 C CA . ALA A 1 99 ? 1.108 10.827 -13.648 1.00 78.62 99 ALA A CA 1
ATOM 792 C C . ALA A 1 99 ? 1.506 12.317 -13.548 1.00 78.62 99 ALA A C 1
ATOM 794 O O . ALA A 1 99 ? 1.586 12.998 -14.565 1.00 78.62 99 ALA A O 1
ATOM 795 N N . ARG A 1 100 ? 1.749 12.829 -12.333 1.00 77.44 100 ARG A N 1
ATOM 796 C CA . ARG A 1 100 ? 2.139 14.225 -12.073 1.00 77.44 100 ARG A CA 1
ATOM 797 C C . ARG A 1 100 ? 3.654 14.433 -11.946 1.00 77.44 100 ARG A C 1
ATOM 799 O O . ARG A 1 100 ? 4.078 15.562 -11.724 1.00 77.44 100 ARG A O 1
ATOM 806 N N . GLY A 1 101 ? 4.459 13.377 -12.085 1.00 85.69 101 GLY A N 1
ATOM 807 C CA . GLY A 1 101 ? 5.915 13.419 -11.942 1.00 85.69 101 GLY A CA 1
ATOM 808 C C . GLY A 1 101 ? 6.435 12.527 -10.814 1.00 85.69 101 GLY A C 1
ATOM 809 O O . GLY A 1 101 ? 5.793 11.552 -10.425 1.00 85.69 101 GLY A O 1
ATOM 810 N N . GLY A 1 102 ? 7.633 12.832 -10.313 1.00 88.50 102 GLY A N 1
ATOM 811 C CA . GLY A 1 102 ? 8.251 12.085 -9.216 1.00 88.50 102 GLY A CA 1
ATOM 812 C C . GLY A 1 102 ? 7.470 12.209 -7.903 1.00 88.50 102 GLY A C 1
ATOM 813 O O . GLY A 1 102 ? 6.935 13.269 -7.583 1.00 88.50 102 GLY A O 1
ATOM 814 N N . VAL A 1 103 ? 7.427 11.127 -7.129 1.00 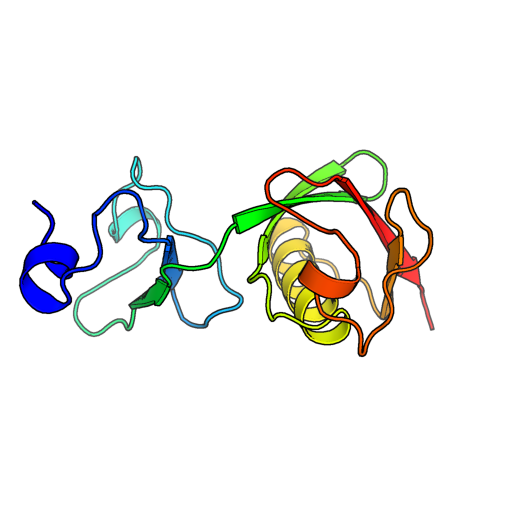90.81 103 VAL A N 1
ATOM 815 C CA . VAL A 1 103 ? 6.885 11.120 -5.763 1.00 90.81 103 VAL A CA 1
ATOM 816 C C . VAL A 1 103 ? 7.974 11.633 -4.819 1.00 90.81 103 VAL A C 1
ATOM 818 O O . VAL A 1 103 ? 8.996 10.972 -4.623 1.00 90.81 103 VAL A O 1
ATOM 821 N N . SER A 1 104 ? 7.760 12.827 -4.263 1.00 92.88 104 SER A N 1
ATOM 822 C CA . SER A 1 104 ? 8.648 13.426 -3.259 1.00 92.88 104 SER A CA 1
ATOM 823 C C . SER A 1 104 ? 8.605 12.646 -1.946 1.00 92.88 104 SER A C 1
ATOM 825 O O . SER A 1 104 ? 7.528 12.244 -1.511 1.00 92.88 104 SER A O 1
ATOM 827 N N . ASP A 1 105 ? 9.752 12.510 -1.279 1.00 92.31 105 ASP A N 1
ATOM 828 C CA . ASP A 1 105 ? 9.879 11.790 -0.007 1.00 92.31 105 ASP A CA 1
ATOM 829 C C . ASP A 1 105 ? 9.067 12.417 1.130 1.00 92.31 105 ASP A C 1
ATOM 831 O O . ASP A 1 105 ? 8.547 11.694 1.976 1.00 92.31 105 ASP A O 1
ATOM 835 N N . SER A 1 106 ? 8.923 13.744 1.140 1.00 93.62 106 SER A N 1
ATOM 836 C CA . SER A 1 106 ? 8.231 14.487 2.201 1.00 93.62 106 SER A CA 1
ATOM 837 C C . SER A 1 106 ? 6.750 14.748 1.923 1.00 93.62 106 SER A C 1
ATOM 839 O O . SER A 1 106 ? 6.011 15.085 2.845 1.00 93.62 106 SER A O 1
ATOM 841 N N . GLY A 1 107 ? 6.306 14.608 0.670 1.00 91.00 107 GLY A N 1
ATOM 842 C CA . GLY A 1 107 ? 4.917 14.854 0.288 1.00 91.00 107 GLY A CA 1
ATOM 843 C C . GLY A 1 107 ? 4.010 13.706 0.715 1.00 91.00 107 GLY A C 1
ATOM 844 O O . GLY A 1 107 ? 4.349 12.543 0.491 1.00 91.00 107 GLY A O 1
ATOM 845 N N . THR A 1 108 ? 2.852 14.018 1.299 1.00 93.69 108 THR A N 1
ATOM 846 C CA . THR A 1 108 ? 1.850 12.992 1.620 1.00 93.69 108 THR A CA 1
ATOM 847 C C . THR A 1 108 ? 1.117 12.518 0.369 1.00 93.69 108 THR A C 1
ATOM 849 O O . THR A 1 108 ? 1.009 13.256 -0.616 1.00 93.69 108 THR A O 1
ATOM 852 N N . MET A 1 109 ? 0.551 11.310 0.396 1.00 92.50 109 MET A N 1
ATOM 853 C CA . MET A 1 109 ? -0.245 10.798 -0.727 1.00 92.50 109 MET A CA 1
ATOM 854 C C . MET A 1 109 ? -1.381 11.7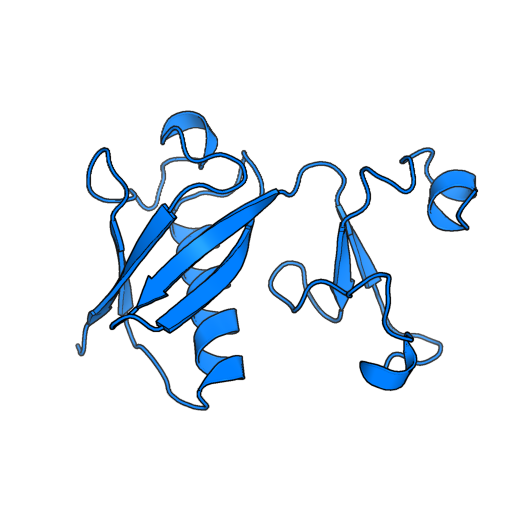57 -1.107 1.00 92.50 109 MET A C 1
ATOM 856 O O . MET A 1 109 ? -1.587 12.023 -2.293 1.00 92.50 109 MET A O 1
ATOM 860 N N . ALA A 1 110 ? -2.042 12.368 -0.116 1.00 91.19 110 ALA A N 1
ATOM 861 C CA . ALA A 1 110 ? -3.057 13.394 -0.341 1.00 91.19 110 ALA A CA 1
ATOM 862 C C . ALA A 1 110 ? -2.507 14.628 -1.082 1.00 91.19 110 ALA A C 1
ATOM 864 O O . ALA A 1 110 ? -3.093 15.057 -2.078 1.00 91.19 110 ALA A O 1
ATOM 865 N N . GLN A 1 111 ? -1.366 15.177 -0.645 1.00 91.44 111 GLN A N 1
ATOM 866 C CA . GLN A 1 111 ? -0.725 16.336 -1.287 1.00 91.44 111 GLN A CA 1
ATOM 867 C C . GLN A 1 111 ? -0.280 16.026 -2.720 1.00 91.44 111 GLN A C 1
ATOM 869 O O . GLN A 1 111 ? -0.388 16.867 -3.613 1.00 91.44 111 GLN A O 1
ATOM 874 N N . LEU A 1 112 ? 0.185 14.798 -2.950 1.00 90.62 112 LEU A N 1
ATOM 875 C CA . LEU A 1 112 ? 0.632 14.318 -4.255 1.00 90.62 112 LEU A CA 1
ATOM 876 C C . LEU A 1 112 ? -0.535 13.910 -5.174 1.00 90.62 112 LEU A C 1
ATOM 878 O O . LEU A 1 112 ? -0.323 13.609 -6.351 1.00 90.62 112 LEU A O 1
ATOM 882 N N . GLY A 1 113 ? -1.777 13.936 -4.675 1.00 90.31 113 GLY A N 1
ATOM 883 C CA . GLY A 1 113 ? -2.973 13.542 -5.422 1.00 90.31 113 GLY A CA 1
ATOM 884 C C . GLY A 1 113 ? -3.035 12.044 -5.734 1.00 90.31 113 GLY A C 1
ATOM 885 O O . GLY A 1 113 ? -3.696 11.645 -6.696 1.00 90.31 113 GLY A O 1
ATOM 886 N N . ILE A 1 114 ? -2.329 11.230 -4.950 1.00 92.38 114 ILE A N 1
ATOM 887 C CA . ILE A 1 114 ? -2.344 9.772 -5.019 1.00 92.38 114 ILE A CA 1
ATOM 888 C C . ILE A 1 114 ? -3.526 9.284 -4.181 1.00 92.38 114 ILE A C 1
ATOM 890 O O . ILE A 1 114 ? -3.666 9.630 -3.011 1.00 92.38 114 ILE A O 1
ATOM 894 N N . LYS A 1 115 ? -4.402 8.502 -4.807 1.00 91.81 115 LYS A N 1
ATOM 895 C CA . LYS A 1 115 ? -5.677 8.044 -4.247 1.00 91.81 115 LYS A CA 1
ATOM 896 C C . LYS A 1 115 ? -5.865 6.550 -4.494 1.00 91.81 115 LYS A C 1
ATOM 898 O O . LYS A 1 115 ? -5.050 5.920 -5.168 1.00 91.81 115 LYS A O 1
ATOM 903 N N . ASN A 1 116 ? -6.962 5.996 -3.987 1.00 90.44 116 ASN A N 1
ATOM 904 C CA . ASN A 1 116 ? -7.302 4.594 -4.206 1.00 90.44 116 ASN A CA 1
ATOM 905 C C . ASN A 1 116 ? -7.269 4.227 -5.700 1.00 90.44 116 ASN A C 1
ATOM 907 O O . ASN A 1 116 ? -7.849 4.922 -6.539 1.00 90.44 116 ASN A O 1
ATOM 911 N N . GLY A 1 117 ? -6.565 3.146 -6.025 1.00 88.38 117 GLY A N 1
ATOM 912 C CA . GLY A 1 117 ? -6.366 2.658 -7.385 1.00 88.38 117 GLY A CA 1
ATOM 913 C C . GLY A 1 117 ? -5.384 3.465 -8.239 1.00 88.38 117 GLY A C 1
ATOM 914 O O . GLY A 1 117 ? -5.209 3.124 -9.407 1.00 88.38 117 GLY A O 1
ATOM 915 N N . SER A 1 118 ? -4.729 4.505 -7.705 1.00 93.88 118 SER A N 1
ATOM 916 C CA . SER A 1 118 ? -3.700 5.248 -8.443 1.00 93.88 118 SER A CA 1
ATOM 917 C C . SER A 1 118 ? -2.593 4.326 -8.949 1.00 93.88 118 SER A C 1
ATOM 919 O O . SER A 1 118 ? -2.194 3.380 -8.272 1.00 93.88 118 SER A O 1
ATOM 921 N N . PHE A 1 119 ? -2.084 4.637 -10.141 1.00 93.50 119 PHE A N 1
ATOM 922 C CA . PHE A 1 119 ? -1.002 3.903 -10.784 1.00 93.50 119 PHE A CA 1
ATOM 923 C C . PHE A 1 119 ? 0.333 4.621 -10.564 1.00 93.50 119 PHE A C 1
ATOM 925 O O . PHE A 1 119 ? 0.452 5.818 -10.847 1.00 93.50 119 PHE A O 1
ATOM 932 N N . VAL A 1 120 ? 1.321 3.894 -10.052 1.00 93.88 120 VAL A N 1
ATOM 933 C CA . VAL A 1 120 ? 2.659 4.394 -9.723 1.00 93.88 120 VAL A CA 1
ATOM 934 C C . VAL A 1 120 ? 3.694 3.497 -10.395 1.00 93.88 120 VAL A C 1
ATOM 936 O O . VAL A 1 120 ? 3.596 2.277 -10.346 1.00 93.88 120 VAL A O 1
ATOM 939 N N . PHE A 1 121 ? 4.691 4.096 -11.027 1.00 93.12 121 PHE A N 1
ATOM 940 C CA . PHE A 1 121 ? 5.820 3.397 -11.627 1.00 93.12 121 PHE A CA 1
ATOM 941 C C . PHE A 1 121 ? 6.981 3.369 -10.643 1.00 93.12 121 PHE A C 1
ATOM 943 O O . PHE A 1 121 ? 7.313 4.396 -10.049 1.00 93.12 121 PHE A O 1
ATOM 950 N N . MET A 1 122 ? 7.588 2.200 -10.494 1.00 92.31 122 MET A N 1
ATOM 951 C CA . MET A 1 122 ? 8.748 1.955 -9.654 1.00 92.31 122 MET A CA 1
ATOM 952 C C . MET A 1 122 ? 9.981 1.714 -10.523 1.00 92.31 122 MET A C 1
ATOM 954 O O . MET A 1 122 ? 9.920 0.969 -11.499 1.00 92.31 122 MET A O 1
ATOM 958 N N . GLU A 1 123 ? 11.111 2.292 -10.127 1.00 90.00 123 GLU A N 1
ATOM 959 C CA . GLU A 1 123 ? 12.433 1.998 -10.684 1.00 90.00 123 GLU A CA 1
ATOM 960 C C . GLU A 1 123 ? 13.391 1.640 -9.536 1.00 90.00 123 GLU A C 1
ATOM 962 O O . GLU A 1 123 ? 13.550 2.428 -8.599 1.00 90.00 123 GLU A O 1
ATOM 967 N N . CYS A 1 124 ? 14.026 0.463 -9.612 1.00 88.00 124 CYS A N 1
ATOM 968 C CA . CYS A 1 124 ? 15.143 0.098 -8.737 1.00 88.00 124 CYS A CA 1
ATOM 969 C C . CYS A 1 124 ? 16.425 0.765 -9.247 1.00 88.00 124 CYS A C 1
ATOM 971 O O . CYS A 1 124 ? 16.785 0.604 -10.416 1.00 88.00 124 CYS A O 1
ATOM 973 N N . GLN A 1 125 ? 17.151 1.460 -8.376 1.00 80.69 125 GLN A N 1
ATOM 974 C CA . GLN A 1 125 ? 18.488 1.961 -8.675 1.00 80.69 125 GLN A CA 1
ATOM 975 C C . GLN A 1 125 ? 19.534 1.143 -7.923 1.00 80.69 125 GLN A C 1
ATOM 977 O O . GLN A 1 125 ? 19.465 0.986 -6.702 1.00 80.69 125 GLN A O 1
ATOM 982 N N . LYS A 1 126 ? 20.521 0.633 -8.669 1.00 64.94 126 LYS A N 1
ATOM 983 C CA . LYS A 1 126 ? 21.757 0.116 -8.081 1.00 64.94 126 LYS A CA 1
ATOM 984 C C . LYS A 1 126 ? 22.635 1.306 -7.713 1.00 64.94 126 LYS A C 1
ATOM 986 O O . LYS A 1 126 ? 22.862 2.166 -8.564 1.00 64.94 126 LYS A O 1
ATOM 991 N N . VAL A 1 127 ? 23.073 1.337 -6.459 1.00 58.75 127 VAL A N 1
ATOM 992 C CA . VAL A 1 127 ? 24.119 2.246 -5.976 1.00 58.75 127 VAL A CA 1
ATOM 993 C C . VAL A 1 127 ? 25.478 1.698 -6.393 1.00 58.75 127 VAL A C 1
ATOM 995 O O . VAL A 1 127 ? 25.641 0.457 -6.319 1.00 58.75 127 VAL A O 1
#

pLDDT: mean 85.08, std 8.24, range [54.91, 94.0]

Sequence (127 aa):
MSKIEEKFGISSEEQTLRQNNPYAIVLDPRKRMEDYGIQKGHTIYVSSDEFYITVNHNNDLCRVWVSSTDTGIIVKEKIKAAFEHANDRDCGTIMLKCARGGVSDSGTMAQLGIKNGSFVFMECQKV

Foldseek 3Di:
DDPCCVVPVQDPVQKWKAFDDPLHDTDDPPDDCVVVVDDPPTDIDIDRFKAWEWEDEPNDTDIFIDGQFQALQNSQVSVQVVCCVVPVDGLADKWKAFPVGTRDRGDGCNRVVNDHHGYMYIHRDDD

Organism: Heterodera schachtii (NCBI:txid97005)

Secondary structure (DSSP, 8-state):
--HHHHHH---TTT-EEEESSTTSPBPPTTS-GGGGT--TT--EEEESSEEEEEEEETTEEEEEEEETT-BHHHHHHHHHHHHHHHHSS---EEEEEETTEE--SSSBTTTTT--TT-EEEEEEE--

Radius of gyration: 15.53 Å; chains: 1; bounding box: 45×36×37 Å

InterPro domains:
  IPR029071 Ubiquitin-like domain superfamily [SSF54236] (3-46)
  IPR029071 Ubiquitin-like domain superfamily [SSF54236] (48-123)